Protein AF-A0A432RFF8-F1 (afdb_monomer_lite)

Radius of gyration: 12.83 Å; chains: 1; bounding box: 34×25×26 Å

pLDDT: mean 89.85, std 10.6, range [41.62, 97.5]

Structure (mmCIF, N/CA/C/O backbone):
data_AF-A0A432RFF8-F1
#
_entry.id   AF-A0A432RFF8-F1
#
loop_
_atom_site.group_PDB
_atom_site.id
_atom_site.type_symbol
_atom_site.label_atom_id
_atom_site.label_alt_id
_atom_site.label_comp_id
_atom_site.label_asym_id
_atom_site.label_entity_id
_atom_site.label_seq_id
_atom_site.pdbx_PDB_ins_code
_atom_site.Cartn_x
_atom_site.Cartn_y
_atom_site.Cartn_z
_atom_site.occupancy
_atom_site.B_iso_or_equiv
_atom_site.auth_seq_id
_atom_site.auth_comp_id
_atom_site.auth_asym_id
_atom_site.auth_atom_id
_atom_site.pdbx_PDB_model_num
ATOM 1 N N . ILE A 1 1 ? 13.399 -2.067 -5.875 1.00 75.62 1 ILE A N 1
ATOM 2 C CA . ILE A 1 1 ? 12.521 -3.251 -5.839 1.00 75.62 1 ILE A CA 1
ATOM 3 C C . ILE A 1 1 ? 12.790 -4.046 -7.103 1.00 75.62 1 ILE A C 1
ATOM 5 O O . ILE A 1 1 ? 12.771 -3.454 -8.185 1.00 75.62 1 ILE A O 1
ATOM 9 N N . ASP A 1 2 ? 13.170 -5.303 -6.927 1.00 87.19 2 ASP A N 1
ATOM 10 C CA . ASP A 1 2 ? 13.356 -6.300 -7.979 1.00 87.19 2 ASP A CA 1
ATOM 11 C C . ASP A 1 2 ? 12.079 -7.147 -8.144 1.00 87.19 2 ASP A C 1
ATOM 13 O O . ASP A 1 2 ? 11.076 -6.917 -7.466 1.00 87.19 2 ASP A O 1
ATOM 17 N N . ALA A 1 3 ? 12.094 -8.096 -9.081 1.00 85.75 3 ALA A N 1
ATOM 18 C CA . ALA A 1 3 ? 10.930 -8.929 -9.370 1.00 85.75 3 ALA A CA 1
ATOM 19 C C . ALA A 1 3 ? 10.553 -9.855 -8.198 1.00 85.75 3 ALA A C 1
ATOM 21 O O . ALA A 1 3 ? 9.374 -9.975 -7.879 1.00 85.75 3 ALA A O 1
ATOM 22 N N . SER A 1 4 ? 11.534 -10.456 -7.515 1.00 91.31 4 SER A N 1
ATOM 23 C CA . SER A 1 4 ? 11.285 -11.390 -6.407 1.00 91.31 4 SER A CA 1
ATOM 24 C C . SER A 1 4 ? 10.676 -10.708 -5.177 1.00 91.31 4 SER A C 1
ATOM 26 O O . SER A 1 4 ? 9.811 -11.286 -4.511 1.00 91.31 4 SER A O 1
ATOM 28 N N . ALA A 1 5 ? 11.068 -9.465 -4.877 1.00 89.81 5 ALA A N 1
ATOM 29 C CA . ALA A 1 5 ? 10.431 -8.688 -3.818 1.00 89.81 5 ALA A CA 1
ATOM 30 C C . ALA A 1 5 ? 8.982 -8.304 -4.165 1.00 89.81 5 ALA A C 1
ATOM 32 O O . ALA A 1 5 ? 8.135 -8.304 -3.273 1.00 89.81 5 ALA A O 1
ATOM 33 N N . LEU A 1 6 ? 8.686 -7.992 -5.436 1.00 89.81 6 LEU A N 1
ATOM 34 C CA . LEU A 1 6 ? 7.316 -7.703 -5.884 1.00 89.81 6 LEU A CA 1
ATOM 35 C C . LEU A 1 6 ? 6.418 -8.932 -5.772 1.00 89.81 6 LEU A C 1
ATOM 37 O O . LEU A 1 6 ? 5.356 -8.835 -5.170 1.00 89.81 6 LEU A O 1
ATOM 41 N N . GLU A 1 7 ? 6.872 -10.084 -6.261 1.00 90.00 7 GLU A N 1
ATOM 42 C CA . GLU A 1 7 ? 6.127 -11.347 -6.186 1.00 90.00 7 GLU A CA 1
ATOM 43 C C . GLU A 1 7 ? 5.823 -11.741 -4.731 1.00 90.00 7 GLU A C 1
ATOM 45 O O . GLU A 1 7 ? 4.700 -12.105 -4.378 1.00 90.00 7 GLU A O 1
ATOM 50 N N . SER A 1 8 ? 6.808 -11.583 -3.841 1.00 92.50 8 SER A N 1
ATOM 51 C CA . SER A 1 8 ? 6.613 -11.813 -2.404 1.00 92.50 8 SER A CA 1
ATOM 52 C C . SER A 1 8 ? 5.547 -10.887 -1.813 1.00 92.50 8 SER A C 1
ATOM 54 O O . SER A 1 8 ? 4.734 -11.312 -0.990 1.00 92.50 8 SER A O 1
ATOM 56 N N . LEU A 1 9 ? 5.543 -9.619 -2.225 1.00 91.88 9 LEU A N 1
ATOM 57 C CA . LEU A 1 9 ? 4.588 -8.627 -1.748 1.00 91.88 9 LEU A CA 1
ATOM 58 C C . LEU A 1 9 ? 3.178 -8.866 -2.312 1.00 91.88 9 LEU A C 1
ATOM 60 O O . LEU A 1 9 ? 2.208 -8.692 -1.581 1.00 91.88 9 LEU A O 1
ATOM 64 N N . GLU A 1 10 ? 3.056 -9.344 -3.550 1.00 91.56 10 GLU A N 1
ATOM 65 C CA . GLU A 1 10 ? 1.783 -9.765 -4.150 1.00 91.56 10 GLU A CA 1
ATOM 66 C C . GLU A 1 10 ? 1.164 -10.933 -3.375 1.00 91.56 10 GLU A C 1
ATOM 68 O O . GLU A 1 10 ? -0.002 -10.864 -2.986 1.00 91.56 10 GLU A O 1
ATOM 73 N N . MET A 1 11 ? 1.956 -11.953 -3.028 1.00 93.31 11 MET A N 1
ATOM 74 C CA . MET A 1 11 ? 1.482 -13.053 -2.178 1.00 93.31 11 MET A CA 1
ATOM 75 C C . MET A 1 11 ? 1.003 -12.568 -0.801 1.00 93.31 11 MET A C 1
ATOM 77 O O . MET A 1 11 ? 0.053 -13.117 -0.238 1.00 93.31 11 MET A O 1
ATOM 81 N N . ILE A 1 12 ? 1.646 -11.542 -0.234 1.00 93.75 12 ILE A N 1
ATOM 82 C CA . ILE A 1 12 ? 1.203 -10.926 1.024 1.00 93.75 12 ILE A CA 1
ATOM 83 C C . ILE A 1 12 ? -0.124 -10.182 0.824 1.00 93.75 12 ILE A C 1
ATOM 85 O O . ILE A 1 12 ? -1.025 -10.355 1.648 1.00 93.75 12 ILE A O 1
ATOM 89 N N . CYS A 1 13 ? -0.273 -9.405 -0.255 1.00 94.06 13 CYS A N 1
ATOM 90 C CA . CYS A 1 13 ? -1.524 -8.722 -0.596 1.00 94.06 13 CYS A CA 1
ATOM 91 C C . CYS A 1 13 ? -2.697 -9.704 -0.685 1.00 94.06 13 CYS A C 1
ATOM 93 O O . CYS A 1 13 ? -3.703 -9.496 -0.011 1.00 94.06 13 CYS A O 1
ATOM 95 N N . GLU A 1 14 ? -2.544 -10.799 -1.434 1.00 93.06 14 GLU A N 1
ATOM 96 C CA . GLU A 1 14 ? -3.583 -11.826 -1.605 1.00 93.06 14 GLU A CA 1
ATOM 97 C C . GLU A 1 14 ? -4.002 -12.460 -0.273 1.00 93.06 14 GLU A C 1
ATOM 99 O O . GLU A 1 14 ? -5.192 -12.606 0.031 1.00 93.06 14 GLU A O 1
ATOM 104 N N . ARG A 1 15 ? -3.021 -12.800 0.574 1.00 95.19 15 ARG A N 1
ATOM 105 C CA . ARG A 1 15 ? -3.280 -13.396 1.893 1.00 95.19 15 ARG A CA 1
ATOM 106 C C . ARG A 1 15 ? -4.013 -12.436 2.823 1.00 95.19 15 ARG A C 1
ATOM 108 O O . ARG A 1 15 ? -4.937 -12.855 3.517 1.00 95.19 15 ARG A O 1
ATOM 115 N N . LEU A 1 16 ? -3.611 -11.166 2.850 1.00 96.19 16 LEU A N 1
ATOM 116 C CA . LEU A 1 16 ? -4.266 -10.147 3.671 1.00 96.19 16 LEU A CA 1
ATOM 117 C C . LEU A 1 16 ? -5.675 -9.848 3.157 1.00 96.19 16 LEU A C 1
ATOM 119 O O . LEU A 1 16 ? -6.610 -9.804 3.955 1.00 96.19 16 LEU A O 1
ATOM 123 N N . HIS A 1 17 ? -5.845 -9.740 1.839 1.00 93.25 17 HIS A N 1
ATOM 124 C CA . HIS A 1 17 ? -7.145 -9.539 1.209 1.00 93.25 17 HIS A CA 1
ATOM 125 C C . HIS A 1 17 ? -8.121 -10.671 1.553 1.00 93.25 17 HIS A C 1
ATOM 127 O O . HIS A 1 17 ? -9.231 -10.406 2.012 1.00 93.25 17 HIS A O 1
AT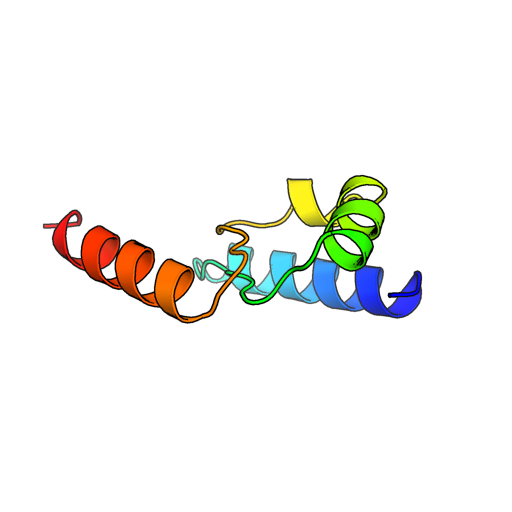OM 133 N N . SER A 1 18 ? -7.673 -11.925 1.444 1.00 94.06 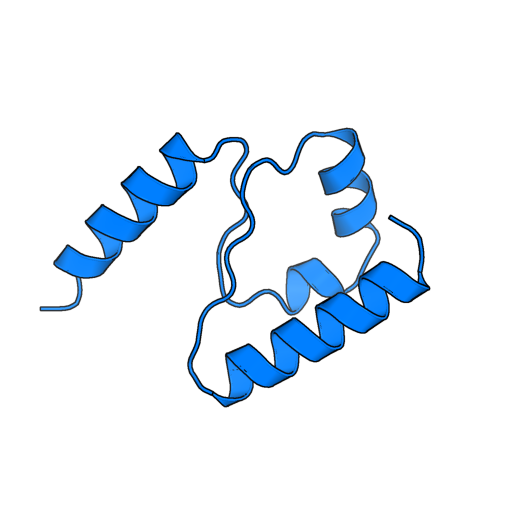18 SER A N 1
ATOM 134 C CA . SER A 1 18 ? -8.465 -13.110 1.805 1.00 94.06 18 SER A CA 1
ATOM 135 C C . SER A 1 18 ? -8.868 -13.141 3.286 1.00 94.06 18 SER A C 1
ATOM 137 O O . SER A 1 18 ? -9.887 -13.726 3.641 1.00 94.06 18 SER A O 1
ATOM 139 N N . ALA A 1 19 ? -8.088 -12.497 4.159 1.00 96.56 19 ALA A N 1
ATOM 140 C CA . ALA A 1 19 ? -8.387 -12.350 5.582 1.00 96.56 19 ALA A CA 1
ATOM 141 C C . ALA A 1 19 ? -9.256 -11.115 5.908 1.00 96.56 19 ALA A C 1
ATOM 143 O O . ALA A 1 19 ? -9.496 -10.832 7.081 1.00 96.56 19 ALA A O 1
ATOM 144 N N . GLY A 1 20 ? -9.699 -10.350 4.902 1.00 94.38 20 GLY A N 1
ATOM 145 C CA . GLY A 1 20 ? -10.433 -9.096 5.098 1.00 94.38 20 GLY A CA 1
ATOM 146 C C . GLY A 1 20 ? -9.572 -7.953 5.649 1.00 94.38 20 GLY A C 1
ATOM 147 O O . GLY A 1 20 ? -10.105 -6.964 6.152 1.00 94.38 20 GLY A O 1
ATOM 148 N N . ILE A 1 21 ? -8.243 -8.071 5.571 1.00 94.50 21 ILE A N 1
ATOM 149 C CA . ILE A 1 21 ? -7.290 -7.073 6.059 1.00 94.50 21 ILE A CA 1
ATOM 150 C C . ILE A 1 21 ? -6.807 -6.232 4.876 1.00 94.50 21 ILE A C 1
ATOM 152 O O . ILE A 1 21 ? -6.297 -6.753 3.883 1.00 94.50 21 ILE A O 1
ATOM 156 N N . ARG A 1 22 ? -6.928 -4.907 4.989 1.00 94.38 22 ARG A N 1
ATOM 157 C CA . ARG A 1 22 ? -6.378 -3.984 3.990 1.00 94.38 22 ARG A CA 1
ATOM 158 C C . ARG A 1 22 ? -4.898 -3.726 4.243 1.00 94.38 22 ARG A C 1
ATOM 160 O O . ARG A 1 22 ? -4.522 -3.340 5.350 1.00 94.38 22 ARG A O 1
ATOM 167 N N . LEU A 1 23 ? -4.073 -3.894 3.210 1.00 95.38 23 LEU A N 1
ATOM 168 C CA . LEU A 1 23 ? -2.668 -3.489 3.244 1.00 95.38 23 LEU A CA 1
ATOM 169 C C . LEU A 1 23 ? -2.528 -2.056 2.729 1.00 95.38 23 LEU A C 1
ATOM 171 O O . LEU A 1 23 ? -2.926 -1.752 1.609 1.00 95.38 23 LEU A O 1
ATOM 175 N N . HIS A 1 24 ? -1.922 -1.195 3.540 1.00 95.50 24 HIS A N 1
ATOM 176 C CA . HIS A 1 24 ? -1.590 0.180 3.181 1.00 95.50 24 HIS A CA 1
ATOM 177 C C . HIS A 1 24 ? -0.067 0.339 3.144 1.00 95.50 24 HIS A C 1
ATOM 179 O O . HIS A 1 24 ? 0.629 -0.214 3.995 1.00 95.50 24 HIS A O 1
ATOM 185 N N . LEU A 1 25 ? 0.451 1.099 2.178 1.00 95.75 25 LEU A N 1
ATOM 186 C CA . LEU A 1 25 ? 1.879 1.400 2.064 1.00 95.75 25 LEU A CA 1
ATOM 187 C C . LEU A 1 25 ? 2.117 2.886 2.314 1.00 95.75 25 LEU A C 1
ATOM 189 O O . LEU A 1 25 ? 1.467 3.736 1.719 1.00 95.75 25 LEU A O 1
ATOM 193 N N . SER A 1 26 ? 3.083 3.210 3.158 1.00 97.25 26 SER A N 1
ATOM 194 C CA . SER A 1 26 ? 3.493 4.579 3.491 1.00 97.25 26 SER A CA 1
ATOM 195 C C . SER A 1 26 ? 4.944 4.817 3.077 1.00 97.25 26 SER A C 1
ATOM 197 O O . SER A 1 26 ? 5.714 3.861 3.003 1.00 97.25 26 SER A O 1
ATOM 199 N N . GLU A 1 27 ? 5.345 6.077 2.890 1.00 96.31 27 GLU A N 1
ATOM 200 C CA . GLU A 1 27 ? 6.708 6.467 2.467 1.00 96.31 27 GLU A CA 1
ATOM 201 C C . GLU A 1 27 ? 7.084 5.989 1.053 1.00 96.31 27 GLU A C 1
ATOM 203 O O . GLU A 1 27 ? 8.261 5.821 0.714 1.00 96.31 27 GLU A O 1
ATOM 208 N N . VAL A 1 28 ? 6.089 5.790 0.186 1.00 94.88 28 VAL A N 1
ATOM 209 C CA . VAL A 1 28 ? 6.330 5.374 -1.199 1.00 94.88 28 VAL A CA 1
ATOM 210 C C . VAL A 1 28 ? 6.676 6.597 -2.046 1.00 94.88 28 VAL A C 1
ATOM 212 O O . VAL A 1 28 ? 5.820 7.366 -2.474 1.00 94.88 28 VAL A O 1
ATOM 215 N N . LYS A 1 29 ? 7.976 6.783 -2.281 1.00 93.00 29 LYS A N 1
ATOM 216 C CA . LYS A 1 29 ? 8.536 7.904 -3.055 1.00 93.00 29 LYS A CA 1
ATOM 217 C C . LYS A 1 29 ? 8.508 7.631 -4.562 1.00 93.00 29 LYS A C 1
ATOM 219 O O . LYS A 1 29 ? 8.385 6.483 -4.980 1.00 93.00 29 LYS A O 1
ATOM 224 N N . GLY A 1 30 ? 8.703 8.676 -5.373 1.00 93.19 30 GLY A N 1
ATOM 225 C CA . GLY A 1 30 ? 8.626 8.632 -6.846 1.00 93.19 30 GLY A CA 1
ATOM 226 C C . GLY A 1 30 ? 9.306 7.415 -7.495 1.00 93.19 30 GLY A C 1
ATOM 227 O O . GLY A 1 30 ? 8.602 6.600 -8.085 1.00 93.19 30 GLY A O 1
ATOM 228 N N . PRO A 1 31 ? 10.618 7.182 -7.281 1.00 92.88 31 PRO A N 1
ATOM 229 C CA . PRO A 1 31 ? 11.315 6.036 -7.876 1.00 92.88 31 PRO A CA 1
ATOM 230 C C . PRO A 1 31 ? 10.775 4.659 -7.461 1.00 92.88 31 PRO A C 1
ATOM 232 O O . PRO A 1 31 ? 10.975 3.672 -8.169 1.00 92.88 31 PRO A O 1
ATOM 235 N N . VAL A 1 32 ? 10.132 4.563 -6.294 1.00 92.19 32 VAL A N 1
ATOM 236 C CA . VAL A 1 32 ? 9.478 3.331 -5.835 1.00 92.19 32 VAL A CA 1
ATOM 237 C C . VAL A 1 32 ? 8.115 3.199 -6.502 1.00 92.19 32 VAL A C 1
ATOM 239 O O . VAL A 1 32 ? 7.823 2.149 -7.065 1.00 92.19 32 VAL A O 1
ATOM 242 N N . MET A 1 33 ? 7.322 4.272 -6.512 1.00 92.94 33 MET A N 1
ATOM 243 C CA . MET A 1 33 ? 6.015 4.309 -7.165 1.00 92.94 33 MET A CA 1
ATOM 244 C C . MET A 1 33 ? 6.107 3.970 -8.656 1.00 92.94 33 MET A C 1
ATOM 246 O O . MET A 1 33 ? 5.276 3.225 -9.164 1.00 92.94 33 MET A O 1
ATOM 250 N N . ASP A 1 34 ? 7.135 4.458 -9.349 1.00 92.44 34 ASP A N 1
ATOM 251 C CA . ASP A 1 34 ? 7.342 4.173 -10.771 1.00 92.44 34 ASP A CA 1
ATOM 252 C C . ASP A 1 34 ? 7.607 2.684 -11.025 1.00 92.44 34 ASP A C 1
ATOM 254 O O . ASP A 1 34 ? 7.110 2.124 -11.999 1.00 92.44 34 ASP A O 1
ATOM 258 N N . ARG A 1 35 ? 8.311 2.007 -10.106 1.00 89.81 35 ARG A N 1
ATOM 259 C CA . ARG A 1 35 ? 8.488 0.547 -10.168 1.00 89.81 35 ARG A CA 1
ATOM 260 C C . ARG A 1 35 ? 7.187 -0.195 -9.885 1.00 89.81 35 ARG A C 1
ATOM 262 O O . ARG A 1 35 ? 6.894 -1.160 -10.580 1.00 89.81 35 ARG A O 1
ATOM 269 N N . LEU A 1 36 ? 6.401 0.261 -8.908 1.00 89.81 36 LEU A N 1
ATOM 270 C CA . LEU A 1 36 ? 5.109 -0.351 -8.587 1.00 89.81 36 LEU A CA 1
ATOM 271 C C . LEU A 1 36 ? 4.108 -0.216 -9.742 1.00 89.81 36 LEU A C 1
ATOM 273 O O . LEU A 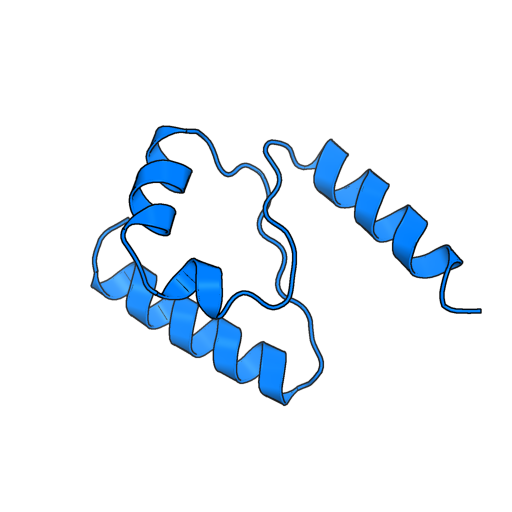1 36 ? 3.413 -1.178 -10.048 1.00 89.81 36 LEU A O 1
ATOM 277 N N . LYS A 1 37 ? 4.074 0.936 -10.426 1.00 89.00 37 LYS A N 1
ATOM 278 C CA . LYS A 1 37 ? 3.232 1.168 -11.616 1.00 89.00 37 LYS A CA 1
ATOM 279 C C . LYS A 1 37 ? 3.547 0.223 -12.775 1.00 89.00 37 LYS A C 1
ATOM 281 O O . LYS A 1 37 ? 2.674 -0.029 -13.594 1.00 89.00 37 LYS A O 1
ATOM 286 N N . GLY A 1 38 ? 4.779 -0.279 -12.848 1.00 86.44 38 GLY A N 1
ATOM 287 C CA . GLY A 1 38 ? 5.187 -1.291 -13.823 1.00 86.44 38 GLY A CA 1
ATOM 288 C C . GLY A 1 38 ? 4.844 -2.732 -13.426 1.00 86.44 38 GLY A C 1
ATOM 289 O O . GLY A 1 38 ? 5.152 -3.640 -14.190 1.00 86.44 38 GLY A O 1
ATOM 290 N N . SER A 1 39 ? 4.250 -2.952 -12.249 1.00 87.19 39 SER A N 1
ATOM 291 C CA . SER A 1 39 ? 3.895 -4.271 -11.707 1.00 87.19 39 SER A CA 1
ATOM 292 C C . SER A 1 39 ? 2.385 -4.446 -11.531 1.00 87.19 39 SER A C 1
ATOM 294 O O . SER A 1 39 ? 1.640 -3.468 -11.454 1.00 87.19 39 SER A O 1
ATOM 296 N N . THR A 1 40 ? 1.939 -5.694 -11.393 1.00 87.81 40 THR A N 1
ATOM 297 C CA . THR A 1 40 ? 0.557 -6.070 -11.047 1.00 87.81 40 THR A CA 1
ATOM 298 C C . THR A 1 40 ? 0.191 -5.804 -9.584 1.00 87.81 40 THR A C 1
ATOM 300 O O . THR A 1 40 ? -0.993 -5.761 -9.242 1.00 87.81 40 THR A O 1
ATOM 303 N N . LEU A 1 41 ? 1.172 -5.528 -8.720 1.00 88.69 41 LEU A N 1
ATOM 304 C CA . LEU A 1 41 ? 0.950 -5.282 -7.296 1.00 88.69 41 LEU A CA 1
ATOM 305 C C . LEU A 1 41 ? -0.084 -4.185 -7.013 1.00 88.69 41 LEU A C 1
ATOM 307 O O . LEU A 1 41 ? -0.924 -4.364 -6.135 1.00 88.69 41 LEU A O 1
ATOM 311 N N . ILE A 1 42 ? -0.046 -3.054 -7.731 1.00 89.69 42 ILE A N 1
ATOM 312 C CA . ILE A 1 42 ? -0.976 -1.937 -7.467 1.00 89.69 42 ILE A CA 1
ATOM 313 C C . ILE A 1 42 ? -2.426 -2.374 -7.680 1.00 89.69 42 ILE A C 1
ATOM 315 O O . ILE A 1 42 ? -3.287 -1.99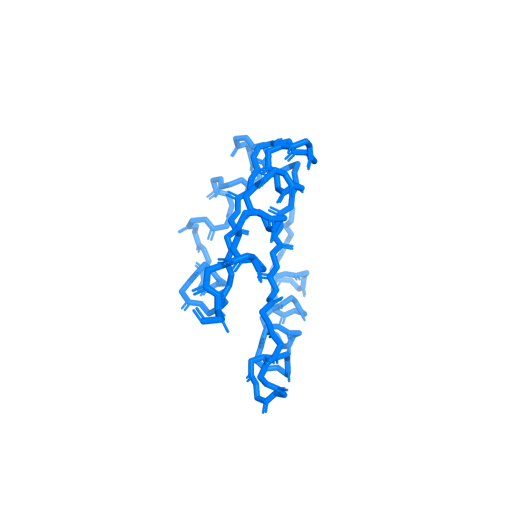8 -6.891 1.00 89.69 42 ILE A O 1
ATOM 319 N N . SER A 1 43 ? -2.698 -3.189 -8.704 1.00 86.44 43 SER A N 1
ATOM 320 C CA . SER A 1 43 ? -4.047 -3.715 -8.942 1.00 86.44 43 SER A CA 1
ATOM 321 C C . SER A 1 43 ? -4.524 -4.684 -7.859 1.00 86.44 43 SER A C 1
ATOM 323 O O . SER A 1 43 ? -5.728 -4.846 -7.696 1.00 86.44 43 SER A O 1
ATOM 325 N N . HIS A 1 44 ? -3.605 -5.311 -7.121 1.00 88.56 44 HIS A N 1
ATOM 326 C CA . HIS A 1 44 ? -3.917 -6.280 -6.066 1.00 88.56 44 HIS A CA 1
ATOM 327 C C . HIS A 1 44 ? -3.901 -5.647 -4.663 1.00 88.56 44 HIS A C 1
ATOM 329 O O . HIS A 1 44 ? -4.245 -6.292 -3.671 1.00 88.56 44 HIS A O 1
ATOM 335 N N . LEU A 1 45 ? -3.493 -4.381 -4.547 1.00 93.44 45 LEU A N 1
ATOM 336 C CA . LEU A 1 45 ? -3.451 -3.685 -3.271 1.00 93.44 45 LEU A CA 1
AT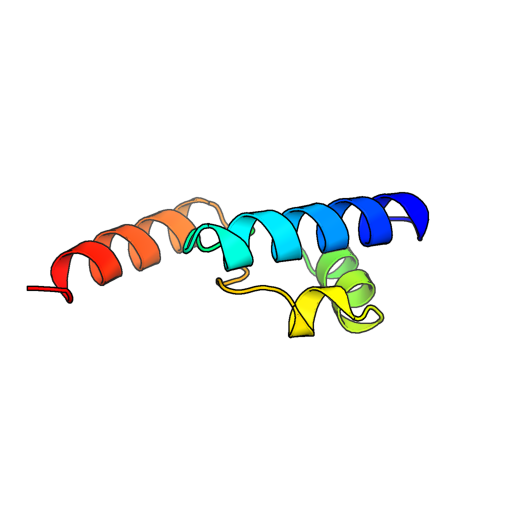OM 337 C C . LEU A 1 45 ? -4.870 -3.288 -2.851 1.00 93.44 45 LEU A C 1
ATOM 339 O O . LEU A 1 45 ? -5.539 -2.494 -3.504 1.00 93.44 45 LEU A O 1
ATOM 343 N N . SER A 1 46 ? -5.317 -3.819 -1.716 1.00 91.75 46 SER A N 1
ATOM 344 C CA . SER A 1 46 ? -6.652 -3.564 -1.159 1.00 91.75 46 SER A CA 1
ATOM 345 C C . SER A 1 46 ? -6.756 -2.270 -0.339 1.00 91.75 46 SER A C 1
ATOM 347 O O . SER A 1 46 ? -7.844 -1.916 0.118 1.00 91.75 46 SER A O 1
ATOM 349 N N . GLY A 1 47 ? -5.634 -1.581 -0.120 1.00 93.44 47 GLY A N 1
ATOM 350 C CA . GLY A 1 47 ? -5.554 -0.300 0.575 1.00 93.44 47 GLY A CA 1
ATOM 351 C C . GLY A 1 47 ? -4.852 0.775 -0.252 1.00 93.44 47 GLY A C 1
ATOM 352 O O . GLY A 1 47 ? -4.730 0.689 -1.470 1.00 93.44 47 GLY A O 1
ATOM 353 N N . ASN A 1 48 ? -4.401 1.819 0.435 1.00 95.19 48 ASN A N 1
ATOM 354 C CA . ASN A 1 48 ? -3.876 3.035 -0.182 1.00 95.19 48 ASN A CA 1
ATOM 355 C C . ASN A 1 48 ? -2.346 3.098 -0.112 1.00 95.19 48 ASN A C 1
ATOM 357 O O . ASN A 1 48 ? -1.713 2.501 0.764 1.00 95.19 48 ASN A O 1
ATOM 361 N N . ILE A 1 49 ? -1.772 3.889 -1.017 1.00 95.75 49 ILE A N 1
ATOM 362 C CA . ILE A 1 49 ? -0.355 4.246 -1.031 1.00 95.75 49 ILE A CA 1
ATOM 363 C C . ILE A 1 49 ? -0.218 5.716 -0.632 1.00 95.75 49 ILE A C 1
ATOM 365 O O . ILE A 1 49 ? -0.882 6.579 -1.204 1.00 95.75 49 ILE A O 1
ATOM 369 N N . TYR A 1 50 ? 0.675 6.001 0.311 1.00 96.88 50 TYR A N 1
ATOM 370 C CA . TYR A 1 50 ? 0.903 7.334 0.858 1.00 96.88 50 TYR A CA 1
ATOM 371 C C . TYR A 1 50 ? 2.359 7.759 0.710 1.00 96.88 50 TYR A C 1
ATOM 373 O O . TYR A 1 50 ? 3.286 6.951 0.835 1.00 96.88 50 TYR A O 1
ATOM 381 N N . LEU A 1 51 ? 2.561 9.061 0.504 1.00 96.50 51 LEU A N 1
ATOM 382 C CA . LEU A 1 51 ? 3.898 9.637 0.396 1.00 96.50 51 LEU A CA 1
ATOM 383 C C . LEU A 1 51 ? 4.580 9.749 1.764 1.00 96.50 51 LEU A C 1
ATOM 385 O O . LEU A 1 51 ? 5.803 9.662 1.826 1.00 96.50 51 LEU A O 1
ATOM 389 N N . THR A 1 52 ? 3.807 9.924 2.842 1.00 96.75 52 THR A N 1
ATOM 390 C CA . THR A 1 52 ? 4.329 10.053 4.210 1.00 96.75 52 THR A CA 1
ATOM 391 C C . THR A 1 52 ? 3.567 9.189 5.209 1.00 96.75 52 THR A C 1
ATOM 393 O O . THR A 1 52 ? 2.389 8.882 5.012 1.00 96.75 52 THR A O 1
ATOM 396 N N . GLN A 1 53 ? 4.222 8.831 6.316 1.00 97.19 53 GLN A N 1
ATOM 397 C CA . GLN A 1 53 ? 3.556 8.168 7.446 1.00 97.19 53 GLN A CA 1
ATOM 398 C C . GLN A 1 53 ? 2.408 8.995 8.032 1.00 97.19 53 GLN A C 1
ATOM 400 O O . GLN A 1 53 ? 1.345 8.457 8.329 1.00 97.19 53 GLN A O 1
ATOM 405 N N . ASN A 1 54 ? 2.603 10.310 8.169 1.00 97.50 54 ASN A N 1
ATOM 406 C CA . ASN A 1 54 ? 1.586 11.195 8.734 1.00 97.50 54 ASN A CA 1
ATOM 407 C C . ASN A 1 54 ? 0.296 11.177 7.898 1.00 97.50 54 ASN A C 1
ATOM 409 O O . ASN A 1 54 ? -0.792 11.049 8.447 1.00 97.50 54 ASN A O 1
ATOM 413 N N . GLN A 1 55 ? 0.428 11.210 6.567 1.00 97.19 55 GLN A N 1
ATOM 414 C CA . GLN A 1 55 ? -0.711 11.137 5.652 1.00 97.19 55 GLN A CA 1
ATOM 415 C C . GLN A 1 55 ? -1.483 9.816 5.794 1.00 97.19 55 GLN A C 1
ATOM 417 O O . GLN A 1 55 ? -2.713 9.819 5.805 1.00 97.19 55 GLN A O 1
ATOM 422 N N . ALA A 1 56 ? -0.767 8.695 5.925 1.00 97.44 56 ALA A N 1
ATOM 423 C CA . ALA A 1 56 ? -1.384 7.389 6.139 1.00 97.44 56 ALA A CA 1
ATOM 424 C C . ALA A 1 56 ? -2.170 7.351 7.456 1.00 97.44 56 ALA A C 1
ATOM 426 O O . ALA A 1 56 ? -3.306 6.880 7.496 1.00 97.44 56 ALA A O 1
ATOM 427 N N . PHE A 1 57 ? -1.572 7.869 8.530 1.00 96.62 57 PHE A N 1
ATOM 428 C CA . PHE A 1 57 ? -2.186 7.885 9.851 1.00 96.62 57 PHE A CA 1
ATOM 429 C C . PHE A 1 57 ? -3.456 8.744 9.885 1.00 96.62 57 PHE A C 1
ATOM 431 O O . PHE A 1 57 ? -4.493 8.279 10.358 1.00 96.62 57 PHE A O 1
ATOM 438 N N . GLU A 1 58 ? -3.403 9.961 9.338 1.00 96.56 58 GLU A N 1
ATOM 439 C CA . GLU A 1 58 ? -4.555 10.867 9.267 1.00 96.56 58 GLU A CA 1
ATOM 440 C C . GLU A 1 58 ? -5.737 10.245 8.508 1.00 96.56 58 GLU A C 1
ATOM 442 O O . GLU A 1 58 ? -6.854 10.226 9.030 1.00 96.56 58 GLU A O 1
ATOM 447 N N . ASP A 1 59 ? -5.498 9.681 7.318 1.00 96.31 59 ASP A N 1
ATOM 448 C CA . ASP A 1 59 ? -6.543 9.038 6.509 1.00 96.31 59 ASP A CA 1
ATOM 449 C C . ASP A 1 59 ? -7.154 7.827 7.239 1.00 96.31 59 ASP A C 1
ATOM 451 O O . ASP A 1 59 ? -8.374 7.714 7.385 1.00 96.31 59 ASP A O 1
ATOM 455 N N . LEU A 1 60 ? -6.319 6.943 7.790 1.00 95.00 60 LEU A N 1
ATOM 456 C CA . LEU A 1 60 ? -6.788 5.727 8.463 1.00 95.00 60 LEU A CA 1
ATOM 457 C C . LEU A 1 60 ? -7.550 6.011 9.763 1.00 95.00 60 LEU A C 1
ATOM 459 O O . LEU A 1 60 ? -8.543 5.336 10.054 1.00 95.00 60 LEU A O 1
ATOM 463 N N . CYS A 1 61 ? -7.137 7.017 10.536 1.00 94.38 61 CYS A N 1
ATOM 464 C CA . CYS A 1 61 ? -7.876 7.456 11.718 1.00 94.38 61 CYS A CA 1
ATOM 465 C C . CYS A 1 61 ? -9.254 8.028 11.352 1.00 94.38 61 CYS A C 1
ATOM 467 O O . CYS A 1 61 ? -10.225 7.757 12.061 1.00 94.38 61 CYS A O 1
ATOM 469 N N . GLN A 1 62 ? -9.373 8.752 10.234 1.00 89.19 62 GLN A N 1
ATOM 470 C CA . GLN A 1 62 ? -10.662 9.265 9.756 1.00 89.19 62 GLN A CA 1
ATOM 471 C C . GLN A 1 62 ? -11.577 8.160 9.210 1.00 89.19 62 GLN A C 1
ATOM 473 O O . GLN A 1 62 ? -12.782 8.173 9.469 1.00 89.19 62 GLN A O 1
ATOM 478 N N . GLN A 1 63 ? -11.031 7.169 8.499 1.00 80.19 63 GLN A N 1
ATOM 479 C CA . GLN A 1 63 ? -11.811 6.033 7.989 1.00 80.19 63 GLN A CA 1
ATOM 480 C C . GLN A 1 63 ? -12.435 5.201 9.114 1.00 80.19 63 GLN A C 1
ATOM 482 O O . GLN A 1 63 ? -13.574 4.748 8.988 1.00 80.19 63 GLN A O 1
ATOM 487 N N . LYS A 1 64 ? -11.725 5.040 10.238 1.00 64.94 64 LYS A N 1
ATOM 488 C CA . LYS A 1 64 ? -12.220 4.297 11.406 1.00 64.94 64 LYS A CA 1
ATOM 489 C C . LYS A 1 64 ? -13.463 4.942 12.036 1.00 64.94 64 LYS A C 1
ATOM 491 O O . LYS A 1 64 ? -14.287 4.231 12.598 1.00 64.94 64 LYS A O 1
ATOM 496 N N . GLY A 1 65 ? -13.622 6.262 11.899 1.00 59.03 65 GLY A N 1
ATOM 497 C CA . GLY A 1 65 ? -14.791 7.009 12.37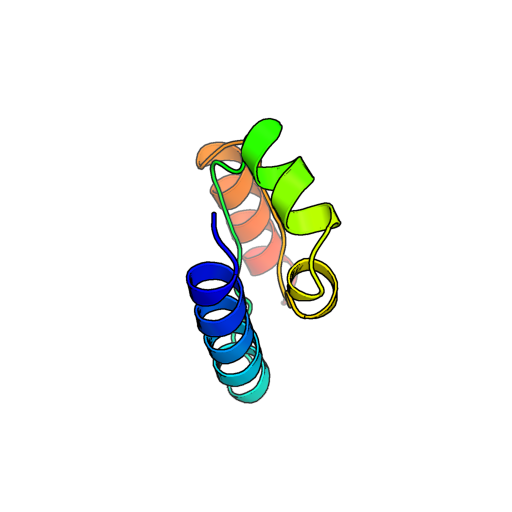9 1.00 59.03 65 GLY A CA 1
ATOM 498 C C . GLY A 1 65 ? -16.004 7.001 11.440 1.00 59.03 65 GLY A C 1
ATOM 499 O O . GLY A 1 65 ? -17.078 7.414 11.857 1.00 59.03 65 GLY A O 1
ATOM 500 N N . ARG A 1 66 ? -15.859 6.539 10.187 1.00 59.06 66 ARG A N 1
ATOM 501 C CA . ARG A 1 66 ? -16.937 6.504 9.174 1.00 59.06 66 ARG A CA 1
ATOM 502 C C . ARG A 1 66 ? -17.668 5.160 9.066 1.00 59.06 66 ARG A C 1
ATOM 504 O O . ARG A 1 66 ? -18.618 5.065 8.303 1.00 59.06 66 ARG A O 1
ATOM 511 N N . SER A 1 67 ? -17.220 4.126 9.782 1.00 54.53 67 SER A N 1
ATOM 512 C CA . SER A 1 67 ? -17.865 2.796 9.802 1.00 54.53 67 SER A CA 1
ATOM 513 C C . SER A 1 67 ? -18.843 2.604 10.973 1.00 54.53 67 SER A C 1
ATOM 515 O O . SER A 1 67 ? -19.014 1.477 11.432 1.00 54.53 67 SER A O 1
ATOM 517 N N . LEU A 1 68 ? -19.462 3.683 11.464 1.00 41.62 68 LEU A N 1
ATOM 518 C CA . LEU A 1 68 ? -20.551 3.645 12.447 1.00 41.62 68 LEU A CA 1
ATOM 519 C C . LEU A 1 68 ? -21.847 4.148 11.813 1.00 41.62 68 LEU A C 1
ATOM 521 O O . LEU A 1 68 ? -21.799 5.243 11.209 1.00 41.62 68 LEU A O 1
#

Foldseek 3Di:
DDPVVLVVLLVVLVVCVVVVHADEAALQDDVNVVVVVVDCSVVSHRDYYYNHPVVVVVVVVVVVVVPD

Secondary structure (DSSP, 8-state):
--HHHHHHHHHHHHHHHHTTPPP-B-S--HHHHHHHHTSTHHHH-SS-B-SSHHHHHHHHHHHHTS--

Sequence (68 aa):
IDASALESLEMICERLHSAGIRLHLSEVKGPVMDRLKGSTLISHLSGNIYLTQNQAFEDLCQQKGRSL